Protein AF-G0L2C8-F1 (afdb_monomer_lite)

Structure (mmCIF, N/CA/C/O backbone):
data_AF-G0L2C8-F1
#
_entry.id   AF-G0L2C8-F1
#
loop_
_atom_site.group_PDB
_atom_site.id
_atom_site.type_symbol
_atom_site.label_atom_id
_atom_site.label_alt_id
_atom_site.label_comp_id
_atom_site.label_asym_id
_atom_site.label_entity_id
_atom_site.label_seq_id
_atom_site.pdbx_PDB_ins_code
_atom_site.Cartn_x
_atom_site.Cartn_y
_atom_site.Cartn_z
_atom_site.occupancy
_atom_site.B_iso_or_equiv
_atom_site.auth_seq_id
_atom_site.auth_comp_id
_atom_site.auth_asym_id
_atom_site.auth_atom_id
_atom_site.pdbx_PDB_model_num
ATOM 1 N N . MET A 1 1 ? -3.742 6.104 -14.398 1.00 61.03 1 MET A N 1
ATOM 2 C CA . MET A 1 1 ? -2.287 5.845 -14.337 1.00 61.03 1 MET A CA 1
ATOM 3 C C . MET A 1 1 ? -2.094 4.448 -13.773 1.00 61.03 1 MET A C 1
ATOM 5 O O . MET A 1 1 ? -2.697 4.160 -12.744 1.00 61.03 1 MET A O 1
ATOM 9 N N . LYS A 1 2 ? -1.392 3.543 -14.461 1.00 79.50 2 LYS A N 1
ATOM 10 C CA . LYS A 1 2 ? -1.185 2.169 -13.972 1.00 79.50 2 LYS A CA 1
ATOM 11 C C . LYS A 1 2 ? 0.061 2.136 -13.084 1.00 79.50 2 LYS A C 1
ATOM 13 O O . LYS A 1 2 ? 0.999 2.886 -13.316 1.00 79.50 2 LYS A O 1
ATOM 18 N N . ILE A 1 3 ? 0.121 1.219 -12.113 1.00 79.00 3 ILE A N 1
ATOM 19 C CA . ILE A 1 3 ? 1.319 1.018 -11.262 1.00 79.00 3 ILE A CA 1
ATOM 20 C C . ILE A 1 3 ? 2.574 0.745 -12.115 1.00 79.00 3 ILE A C 1
ATOM 22 O O . ILE A 1 3 ? 3.687 1.088 -11.726 1.00 79.00 3 ILE A O 1
ATOM 26 N N . ALA A 1 4 ? 2.395 0.140 -13.293 1.00 79.94 4 ALA A N 1
ATOM 27 C CA . ALA A 1 4 ? 3.468 -0.114 -14.250 1.00 79.94 4 ALA A CA 1
ATOM 28 C C . ALA A 1 4 ? 4.115 1.165 -14.819 1.00 79.94 4 ALA A C 1
ATOM 30 O O . ALA A 1 4 ? 5.263 1.099 -15.254 1.00 79.94 4 ALA A O 1
ATOM 31 N N . ASP A 1 5 ? 3.406 2.297 -14.785 1.00 85.06 5 ASP A N 1
ATOM 32 C CA . ASP A 1 5 ? 3.846 3.570 -15.366 1.00 85.06 5 ASP A CA 1
ATOM 33 C C . ASP A 1 5 ? 4.680 4.409 -14.375 1.00 85.06 5 ASP A C 1
ATOM 35 O O . ASP A 1 5 ? 5.319 5.379 -14.771 1.00 85.06 5 ASP A O 1
ATOM 39 N N . LEU A 1 6 ? 4.693 4.041 -13.087 1.00 88.00 6 LEU A N 1
ATOM 40 C CA . LEU A 1 6 ? 5.436 4.744 -12.036 1.00 88.00 6 LEU A CA 1
ATOM 41 C C . LEU A 1 6 ? 6.950 4.583 -12.216 1.00 88.00 6 LEU A C 1
ATOM 43 O O . LEU A 1 6 ? 7.426 3.505 -12.5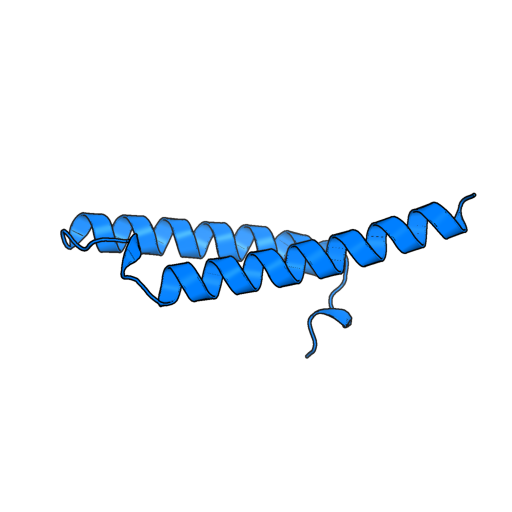76 1.00 88.00 6 LEU A O 1
ATOM 47 N N . SER A 1 7 ? 7.756 5.597 -11.900 1.00 92.19 7 SER A N 1
ATOM 48 C CA . SER A 1 7 ? 9.212 5.425 -11.799 1.00 92.19 7 SER A CA 1
ATOM 49 C C . SER A 1 7 ? 9.595 4.580 -10.569 1.00 92.19 7 SER A C 1
ATOM 51 O O . SER A 1 7 ? 8.759 4.248 -9.730 1.00 92.19 7 SER A O 1
ATOM 53 N N . ILE A 1 8 ? 10.868 4.179 -10.455 1.00 90.62 8 ILE A N 1
ATOM 54 C CA . ILE A 1 8 ? 11.363 3.491 -9.246 1.00 90.62 8 ILE A CA 1
ATOM 55 C C . ILE A 1 8 ? 11.255 4.408 -8.020 1.00 90.62 8 ILE A C 1
ATOM 57 O O . ILE A 1 8 ? 10.904 3.935 -6.940 1.00 90.62 8 ILE A O 1
ATOM 61 N N . ALA A 1 9 ? 11.543 5.702 -8.195 1.00 92.44 9 ALA A N 1
ATOM 62 C CA . ALA A 1 9 ? 11.410 6.698 -7.139 1.00 92.44 9 ALA A CA 1
ATOM 63 C C . ALA A 1 9 ? 9.944 6.836 -6.710 1.00 92.44 9 ALA A C 1
ATOM 65 O O . ALA A 1 9 ? 9.658 6.730 -5.523 1.00 92.44 9 ALA A O 1
ATOM 66 N N . ASP A 1 10 ? 9.015 6.926 -7.667 1.00 94.25 10 ASP A N 1
ATOM 67 C CA . ASP A 1 10 ? 7.582 7.013 -7.365 1.00 94.25 10 ASP A CA 1
ATOM 68 C C . ASP A 1 10 ? 7.080 5.767 -6.628 1.00 94.25 10 ASP A C 1
ATOM 70 O O . ASP A 1 10 ? 6.303 5.879 -5.685 1.00 94.25 10 ASP A O 1
ATOM 74 N N . CYS A 1 11 ? 7.542 4.569 -7.012 1.00 93.50 11 CYS A N 1
ATOM 75 C CA . CYS A 1 11 ? 7.197 3.343 -6.291 1.00 93.50 11 CYS A CA 1
ATOM 76 C C . CYS A 1 11 ? 7.689 3.369 -4.838 1.00 93.50 11 CYS A C 1
ATOM 78 O O . CYS A 1 11 ? 6.962 2.910 -3.961 1.00 93.50 11 CYS A O 1
ATOM 80 N N . LYS A 1 12 ? 8.899 3.883 -4.577 1.00 92.94 12 LYS A N 1
ATOM 81 C CA . LYS A 1 12 ? 9.419 4.024 -3.208 1.00 92.94 12 LYS A CA 1
ATOM 82 C C . LYS A 1 12 ? 8.594 5.031 -2.409 1.00 92.94 12 LYS A C 1
ATOM 84 O O . LYS A 1 12 ? 8.034 4.649 -1.389 1.00 92.94 12 LYS A O 1
ATOM 89 N N . SER A 1 13 ? 8.422 6.245 -2.930 1.00 95.62 13 SER A N 1
ATOM 90 C CA . SER A 1 13 ? 7.633 7.291 -2.269 1.00 95.62 13 SER A CA 1
ATOM 91 C C . SER A 1 13 ? 6.195 6.846 -1.992 1.00 95.62 13 SER A C 1
ATOM 93 O O . SER A 1 13 ? 5.652 7.130 -0.930 1.00 95.62 13 SER A O 1
ATOM 95 N N . ALA A 1 14 ? 5.578 6.098 -2.912 1.00 95.62 14 ALA A N 1
ATOM 96 C CA . ALA A 1 14 ? 4.241 5.551 -2.707 1.00 95.62 14 ALA A CA 1
ATOM 97 C C . ALA A 1 14 ? 4.199 4.496 -1.589 1.00 95.62 14 ALA A C 1
ATOM 99 O O . ALA A 1 14 ? 3.246 4.479 -0.816 1.00 95.62 14 ALA A O 1
ATOM 100 N N . ILE A 1 15 ? 5.208 3.621 -1.483 1.00 96.00 15 ILE A N 1
ATOM 101 C CA . ILE A 1 15 ? 5.294 2.635 -0.391 1.00 96.00 15 ILE A CA 1
ATOM 102 C C . ILE A 1 15 ? 5.416 3.338 0.962 1.00 96.00 15 ILE A C 1
ATOM 104 O O . ILE A 1 15 ? 4.731 2.925 1.899 1.00 96.00 15 ILE A O 1
ATOM 108 N N . ASP A 1 16 ? 6.253 4.373 1.045 1.00 96.56 16 ASP A N 1
ATOM 109 C CA . ASP A 1 16 ? 6.477 5.138 2.275 1.00 96.56 16 ASP A CA 1
ATOM 110 C C . ASP A 1 16 ? 5.196 5.871 2.696 1.00 96.56 16 ASP A C 1
ATOM 112 O O . ASP A 1 16 ? 4.752 5.750 3.837 1.00 96.56 16 ASP A O 1
ATOM 116 N N . PHE A 1 17 ? 4.526 6.529 1.744 1.00 96.88 17 PHE A N 1
ATOM 117 C CA . PHE A 1 17 ? 3.254 7.208 1.988 1.00 96.88 17 PHE A CA 1
ATOM 118 C C . PHE A 1 17 ? 2.141 6.247 2.440 1.00 96.88 17 PHE A C 1
ATOM 120 O O . PHE A 1 17 ? 1.381 6.551 3.356 1.00 96.88 17 PHE A O 1
ATOM 127 N N . ILE A 1 18 ? 2.043 5.056 1.838 1.00 97.31 18 ILE A N 1
ATOM 128 C CA . ILE A 1 18 ? 1.061 4.045 2.265 1.00 97.31 18 ILE A CA 1
ATOM 129 C C . ILE A 1 18 ? 1.351 3.554 3.687 1.00 97.31 18 ILE A C 1
ATOM 131 O O . ILE A 1 18 ? 0.412 3.291 4.441 1.00 97.31 18 ILE A O 1
ATOM 135 N N . GLU A 1 19 ? 2.623 3.424 4.066 1.00 96.81 19 GLU A N 1
ATOM 136 C CA . GLU A 1 19 ? 2.991 3.033 5.428 1.00 96.81 19 GLU A CA 1
ATOM 137 C C . GLU A 1 19 ? 2.579 4.102 6.448 1.00 96.81 19 GLU A C 1
ATOM 139 O O . GLU A 1 19 ? 2.003 3.766 7.482 1.00 96.81 19 GLU A O 1
ATOM 144 N N . GLU A 1 20 ? 2.769 5.383 6.123 1.00 97.75 20 GLU A N 1
ATOM 145 C CA . GLU A 1 20 ? 2.289 6.500 6.942 1.00 97.75 20 GLU A CA 1
ATOM 146 C C . GLU A 1 20 ? 0.760 6.467 7.110 1.00 97.75 20 GLU A C 1
ATOM 148 O O . GLU A 1 20 ? 0.254 6.517 8.232 1.00 97.75 20 GLU A O 1
ATOM 153 N N . LEU A 1 21 ? 0.009 6.283 6.017 1.00 97.62 21 LEU A N 1
ATOM 154 C CA . LEU A 1 21 ? -1.453 6.167 6.070 1.00 97.62 21 LEU A CA 1
ATOM 155 C C . LEU A 1 21 ? -1.922 4.988 6.931 1.00 97.62 21 LEU A C 1
ATOM 157 O O . LEU A 1 21 ? -2.896 5.119 7.678 1.00 97.62 21 LEU A O 1
ATOM 161 N N . LYS A 1 22 ? -1.240 3.840 6.847 1.00 96.69 22 LYS A N 1
ATOM 162 C CA . LYS A 1 22 ? -1.544 2.670 7.683 1.00 96.69 22 LYS A CA 1
ATOM 163 C C . LYS A 1 22 ? -1.327 2.976 9.159 1.00 96.69 22 LYS A C 1
ATOM 165 O O . LYS A 1 22 ? -2.195 2.647 9.964 1.00 96.69 22 LYS A O 1
ATOM 170 N N . ASN A 1 23 ? -0.213 3.616 9.507 1.00 96.62 23 ASN A N 1
ATOM 171 C CA . ASN A 1 23 ? 0.094 3.978 10.889 1.00 96.62 23 ASN A CA 1
ATOM 172 C C . ASN A 1 23 ? -0.933 4.971 11.443 1.00 96.62 23 ASN A C 1
ATOM 174 O O . ASN A 1 23 ? -1.513 4.717 12.496 1.00 96.62 23 ASN A O 1
ATOM 178 N N . ASN A 1 24 ? -1.270 6.009 10.674 1.00 97.44 24 ASN A N 1
ATOM 179 C CA . ASN A 1 24 ? -2.306 6.975 11.047 1.00 97.44 24 ASN A CA 1
ATOM 180 C C . ASN A 1 24 ? -3.671 6.294 11.262 1.00 97.44 24 ASN A C 1
ATOM 182 O O . ASN A 1 24 ? -4.390 6.602 12.216 1.00 97.44 24 ASN A O 1
ATOM 186 N N . ARG A 1 25 ? -4.040 5.326 10.407 1.00 96.31 25 ARG A N 1
ATOM 187 C CA . ARG A 1 25 ? -5.290 4.566 10.573 1.00 96.31 25 ARG A CA 1
ATOM 188 C C . ARG A 1 25 ? -5.251 3.669 11.809 1.00 96.31 25 ARG A C 1
ATOM 190 O O . ARG A 1 25 ? -6.242 3.618 12.530 1.00 96.31 25 ARG A O 1
ATOM 197 N N . LEU A 1 26 ? -4.136 2.986 12.066 1.00 96.31 26 LEU A N 1
ATOM 198 C CA . LEU A 1 26 ? -3.955 2.146 13.253 1.00 96.31 26 LEU A CA 1
ATOM 199 C C . LEU A 1 26 ? -4.073 2.956 14.547 1.00 96.31 26 LEU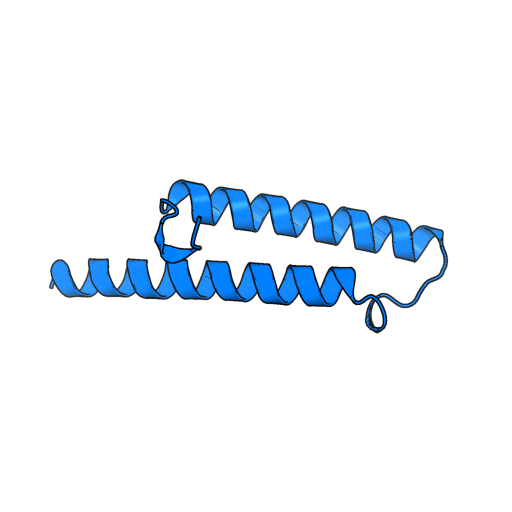 A C 1
ATOM 201 O O . LEU A 1 26 ? -4.745 2.515 15.479 1.00 96.31 26 LEU A O 1
ATOM 205 N N . GLU A 1 27 ? -3.472 4.144 14.596 1.00 97.12 27 GLU A N 1
ATOM 206 C CA . GLU A 1 27 ? -3.600 5.051 15.739 1.00 97.12 27 GLU A CA 1
ATOM 207 C C . GLU A 1 27 ? -5.051 5.481 15.952 1.00 97.12 27 GLU A C 1
ATOM 209 O O . GLU A 1 27 ? -5.562 5.391 17.068 1.00 97.12 27 GLU A O 1
ATOM 214 N N . LEU A 1 28 ? -5.754 5.860 14.882 1.00 96.94 28 LEU A N 1
ATOM 215 C CA . LEU A 1 28 ? -7.157 6.253 14.976 1.00 96.94 28 LEU A CA 1
ATOM 216 C C . LEU A 1 28 ? -8.047 5.100 15.467 1.00 96.94 28 LEU A C 1
ATOM 218 O O . LEU A 1 28 ? -8.859 5.297 16.369 1.00 96.94 28 LEU A O 1
ATOM 222 N N . LEU A 1 29 ? -7.860 3.886 14.945 1.00 96.44 29 LEU A N 1
ATOM 223 C CA . LEU A 1 29 ? -8.591 2.704 15.415 1.00 96.44 29 LEU A CA 1
ATOM 224 C C . LEU A 1 29 ? -8.313 2.416 16.891 1.00 96.44 29 LEU A C 1
ATOM 226 O O . LEU A 1 29 ? -9.247 2.148 17.643 1.00 96.44 29 LEU A O 1
ATOM 230 N N . LYS A 1 30 ? -7.057 2.559 17.32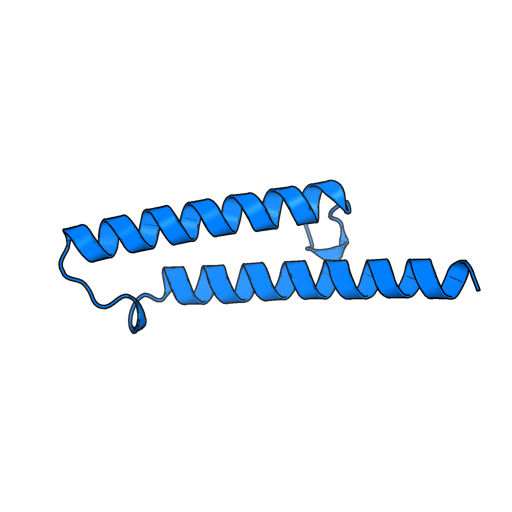8 1.00 95.81 30 LYS A N 1
ATOM 231 C CA . LYS A 1 30 ? -6.673 2.415 18.736 1.00 95.81 30 LYS A CA 1
ATOM 232 C C . LYS A 1 30 ? -7.373 3.444 19.626 1.00 95.81 30 LYS A C 1
ATOM 234 O O . LYS A 1 30 ? -7.838 3.087 20.701 1.00 95.81 30 LYS A O 1
ATOM 239 N N . THR A 1 31 ? -7.485 4.703 19.187 1.00 97.06 31 THR A N 1
ATOM 240 C CA . THR A 1 31 ? -8.220 5.740 19.945 1.00 97.06 31 THR A CA 1
ATOM 241 C C . THR A 1 31 ? -9.726 5.490 20.012 1.00 97.06 31 THR A C 1
ATOM 243 O O . THR A 1 31 ? -10.387 5.994 20.914 1.00 97.06 31 THR A O 1
ATOM 246 N N . GLN A 1 32 ? -10.264 4.707 19.076 1.00 96.38 32 GLN A N 1
ATOM 247 C CA . GLN A 1 32 ? -11.682 4.359 18.984 1.00 96.38 32 GLN A CA 1
ATOM 248 C C . GLN A 1 32 ? -12.003 2.977 19.579 1.00 96.38 32 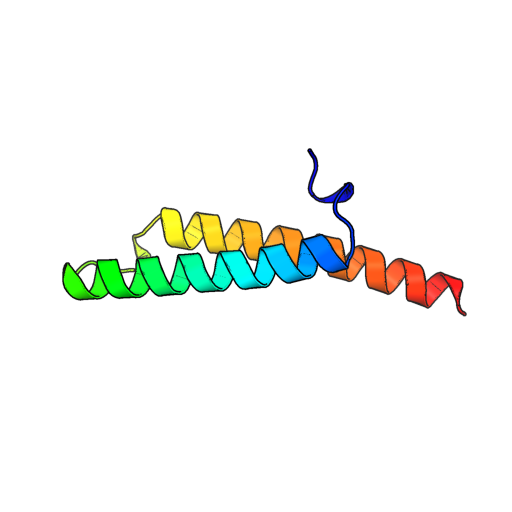GLN A C 1
ATOM 250 O O . GLN A 1 32 ? -13.151 2.552 19.498 1.00 96.38 32 GLN A O 1
ATOM 255 N N . ASP A 1 33 ? -11.012 2.283 20.156 1.00 95.25 33 ASP A N 1
ATOM 256 C CA . ASP A 1 33 ? -11.119 0.901 20.653 1.00 95.25 33 ASP A CA 1
ATOM 257 C C . ASP A 1 33 ? -11.677 -0.084 19.602 1.00 95.25 33 ASP A C 1
ATOM 259 O O . ASP A 1 33 ? -12.487 -0.969 19.877 1.00 95.25 33 ASP A O 1
ATOM 263 N N . LEU A 1 34 ? -11.262 0.102 18.344 1.00 95.44 34 LEU A N 1
ATOM 264 C CA . LEU A 1 34 ? -11.683 -0.718 17.210 1.00 95.44 34 LEU A CA 1
ATOM 265 C C . LEU A 1 34 ? -10.618 -1.756 16.839 1.00 95.44 34 LEU A C 1
ATOM 267 O O . LEU A 1 34 ? -9.422 -1.469 16.782 1.00 95.44 34 LEU A O 1
ATOM 271 N N . ASP A 1 35 ? -11.075 -2.966 16.509 1.00 93.88 35 ASP A N 1
ATOM 272 C CA . ASP A 1 35 ? -10.226 -4.066 16.042 1.00 93.88 35 ASP A CA 1
ATOM 273 C C . ASP A 1 35 ? -9.689 -3.792 14.629 1.00 93.88 35 ASP A C 1
ATOM 275 O O . ASP A 1 35 ? -10.428 -3.819 13.639 1.00 93.88 35 ASP A O 1
ATOM 279 N N . SER A 1 36 ? -8.377 -3.580 14.525 1.00 91.19 36 SER A N 1
ATOM 280 C CA . SER A 1 36 ? -7.692 -3.303 13.261 1.00 91.19 36 SER A CA 1
ATOM 281 C C . SER A 1 36 ? -7.734 -4.452 12.257 1.00 91.19 36 SER A C 1
ATOM 283 O O . SER A 1 36 ? -7.619 -4.209 11.057 1.00 91.19 36 SER A O 1
ATOM 285 N N . ASN A 1 37 ? -7.979 -5.690 12.696 1.00 90.88 37 ASN A N 1
ATOM 286 C CA . ASN A 1 37 ? -8.106 -6.835 11.790 1.00 90.88 37 ASN A CA 1
ATOM 287 C C . ASN A 1 37 ? -9.419 -6.812 10.996 1.00 90.88 37 ASN A C 1
ATOM 289 O O . ASN A 1 37 ? -9.540 -7.451 9.945 1.00 90.88 37 ASN A O 1
ATOM 293 N N . LYS A 1 38 ? -10.414 -6.070 11.490 1.00 93.25 38 LYS A N 1
ATOM 294 C CA . LYS A 1 38 ? -11.710 -5.884 10.830 1.00 93.25 38 LYS A CA 1
ATOM 295 C C . LYS A 1 38 ? -11.753 -4.631 9.960 1.00 93.25 38 LYS A C 1
ATOM 297 O O . LYS A 1 38 ? -12.759 -4.402 9.301 1.00 93.25 38 LYS A O 1
ATOM 302 N N . ASP A 1 39 ? -10.675 -3.851 9.921 1.00 95.44 39 ASP A N 1
ATOM 303 C CA . ASP A 1 39 ? -10.623 -2.618 9.151 1.00 95.44 39 ASP A CA 1
ATOM 304 C C . ASP A 1 39 ? -10.266 -2.878 7.680 1.00 95.44 39 ASP A C 1
ATOM 306 O O . ASP A 1 39 ? -9.136 -3.228 7.327 1.00 95.44 39 ASP A O 1
ATOM 310 N N . ASP A 1 40 ? -11.242 -2.685 6.795 1.00 95.69 40 ASP A N 1
ATOM 311 C CA . ASP A 1 40 ? -11.055 -2.907 5.358 1.00 95.69 40 ASP A CA 1
ATOM 312 C C . ASP A 1 40 ? -10.140 -1.860 4.704 1.00 95.69 40 ASP A C 1
ATOM 314 O O . ASP A 1 40 ? -9.548 -2.128 3.654 1.00 95.69 40 ASP A O 1
ATOM 318 N N . THR A 1 41 ? -9.945 -0.698 5.340 1.00 94.56 41 THR A N 1
ATOM 319 C CA . THR A 1 41 ? -8.997 0.316 4.853 1.00 94.56 41 THR A CA 1
ATOM 320 C C . THR A 1 41 ? -7.563 -0.179 5.023 1.00 94.56 41 THR A C 1
ATOM 322 O O . THR A 1 41 ? -6.792 -0.138 4.067 1.00 94.56 41 THR A O 1
ATOM 325 N N . ILE A 1 42 ? -7.206 -0.729 6.189 1.00 95.75 42 ILE A N 1
ATOM 326 C CA . ILE A 1 42 ? -5.886 -1.330 6.439 1.00 95.75 42 ILE A CA 1
ATOM 327 C C . ILE A 1 42 ? -5.622 -2.483 5.473 1.00 95.75 42 ILE A C 1
ATOM 329 O O . ILE A 1 42 ? -4.532 -2.552 4.899 1.00 95.75 42 ILE A O 1
ATOM 333 N N . LYS A 1 43 ? -6.609 -3.360 5.245 1.00 95.56 43 LYS A N 1
ATOM 334 C CA . LYS A 1 43 ? -6.478 -4.458 4.272 1.00 95.56 43 LYS A CA 1
ATOM 335 C C . LYS A 1 43 ? -6.219 -3.928 2.861 1.00 95.56 43 LYS A C 1
ATOM 337 O O . LYS A 1 43 ? -5.279 -4.376 2.208 1.00 95.56 43 LYS A O 1
ATOM 342 N N . SER A 1 44 ? -6.990 -2.929 2.427 1.00 96.19 44 SER A N 1
ATOM 343 C CA . SER A 1 44 ? -6.838 -2.307 1.104 1.00 96.19 44 SER A CA 1
ATOM 344 C C . SER A 1 44 ? -5.473 -1.628 0.939 1.00 96.19 44 SER A C 1
ATOM 346 O O . SER A 1 44 ? -4.820 -1.769 -0.095 1.00 96.19 44 SER A O 1
ATOM 348 N N . LEU A 1 45 ? -4.996 -0.931 1.977 1.00 96.50 45 LEU A N 1
ATOM 349 C CA . LEU A 1 45 ? -3.666 -0.316 1.988 1.00 96.50 45 LEU A CA 1
ATOM 350 C C . LEU A 1 45 ? -2.554 -1.372 1.942 1.00 96.50 45 LEU A C 1
ATOM 352 O O . LEU A 1 45 ? -1.567 -1.193 1.228 1.00 96.50 45 LEU A O 1
ATOM 356 N N . HIS A 1 46 ? -2.714 -2.488 2.658 1.00 95.31 46 HIS A N 1
ATOM 357 C CA . HIS A 1 46 ? -1.769 -3.602 2.617 1.00 95.31 46 HIS A CA 1
ATOM 358 C C . HIS A 1 46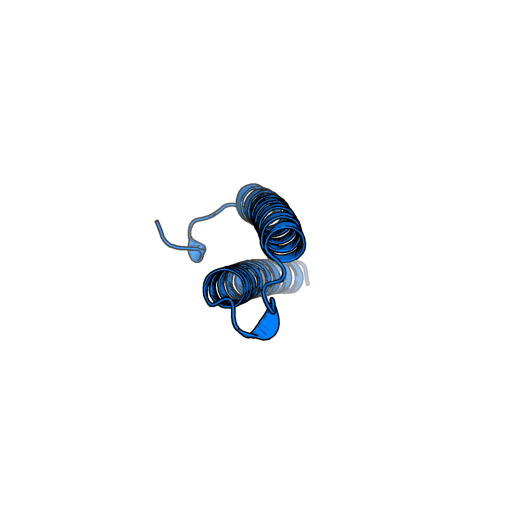 ? -1.682 -4.226 1.217 1.00 95.31 46 HIS A C 1
ATOM 360 O O . HIS A 1 46 ? -0.582 -4.426 0.698 1.00 95.31 46 HIS A O 1
ATOM 366 N N . GLU A 1 47 ? -2.825 -4.474 0.574 1.00 96.06 47 GLU A N 1
ATOM 367 C CA . GLU A 1 47 ? -2.877 -5.009 -0.789 1.00 96.06 47 GLU A CA 1
ATOM 368 C C . GLU A 1 47 ? -2.235 -4.050 -1.803 1.00 96.06 47 GLU A C 1
ATOM 370 O O . GLU A 1 47 ? -1.432 -4.464 -2.646 1.00 96.06 47 GLU A O 1
ATOM 375 N N . LEU A 1 48 ? -2.509 -2.747 -1.690 1.00 95.31 48 LEU A N 1
ATOM 376 C CA . LEU A 1 48 ? -1.886 -1.738 -2.543 1.00 95.31 48 LEU A CA 1
ATOM 377 C C . LEU A 1 48 ? -0.361 -1.708 -2.364 1.00 95.31 48 LEU A C 1
ATOM 379 O O . LEU A 1 48 ? 0.380 -1.728 -3.352 1.00 95.31 48 LEU A O 1
ATOM 383 N N . GLN A 1 49 ? 0.117 -1.715 -1.116 1.00 96.06 49 GLN A N 1
ATOM 384 C CA . GLN A 1 49 ? 1.545 -1.754 -0.800 1.00 96.06 49 GLN A CA 1
ATOM 385 C C . GLN A 1 49 ? 2.213 -3.000 -1.397 1.00 96.06 49 GLN A C 1
ATOM 387 O O . GLN A 1 49 ? 3.280 -2.903 -2.012 1.00 96.06 49 GLN A O 1
ATOM 392 N N . TYR A 1 50 ? 1.573 -4.163 -1.257 1.00 96.19 50 TYR A N 1
ATOM 393 C CA . TYR A 1 50 ? 2.040 -5.425 -1.823 1.00 96.19 50 TYR A CA 1
ATOM 394 C C . TYR A 1 50 ? 2.145 -5.359 -3.352 1.00 96.19 50 TYR A C 1
ATOM 396 O O . TYR A 1 50 ? 3.180 -5.712 -3.923 1.00 96.19 50 TYR A O 1
ATOM 404 N N . ASN A 1 51 ? 1.120 -4.831 -4.024 1.00 95.25 51 ASN A N 1
ATOM 405 C CA . ASN A 1 51 ? 1.095 -4.687 -5.479 1.00 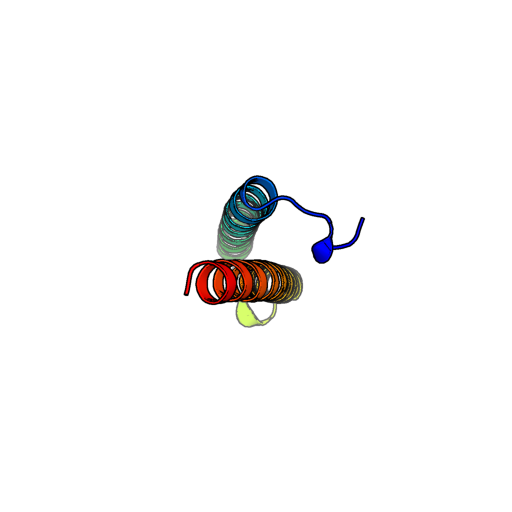95.25 51 ASN A CA 1
ATOM 406 C C . ASN A 1 51 ? 2.213 -3.769 -6.000 1.00 95.25 51 ASN A C 1
ATOM 408 O O . ASN A 1 51 ? 2.876 -4.099 -6.991 1.00 95.25 51 ASN A O 1
ATOM 412 N N . ILE A 1 52 ? 2.479 -2.651 -5.316 1.00 95.19 52 ILE A N 1
ATOM 413 C CA . ILE A 1 52 ? 3.574 -1.739 -5.677 1.00 95.19 52 ILE A CA 1
ATOM 414 C C . ILE A 1 52 ? 4.932 -2.413 -5.456 1.00 95.19 52 ILE A C 1
ATOM 416 O O . ILE A 1 52 ? 5.773 -2.387 -6.360 1.00 95.19 52 ILE A O 1
ATOM 420 N N . ARG A 1 53 ? 5.137 -3.084 -4.312 1.00 95.44 53 ARG A N 1
ATOM 421 C CA . ARG A 1 53 ? 6.371 -3.838 -4.024 1.00 95.44 53 ARG A CA 1
ATOM 422 C C . ARG A 1 53 ? 6.636 -4.914 -5.073 1.00 95.44 53 ARG A C 1
ATOM 424 O O . ARG A 1 53 ? 7.753 -5.006 -5.576 1.00 95.44 53 ARG A O 1
ATOM 431 N N . ASN A 1 54 ? 5.614 -5.671 -5.465 1.00 94.44 54 ASN A N 1
ATOM 432 C CA . ASN A 1 54 ? 5.732 -6.690 -6.506 1.00 94.44 54 ASN A CA 1
ATOM 433 C C . ASN A 1 54 ? 6.070 -6.097 -7.878 1.00 94.44 54 ASN A C 1
ATOM 435 O O . ASN A 1 54 ? 6.891 -6.659 -8.607 1.00 94.44 54 ASN A O 1
ATOM 439 N N . SER A 1 55 ? 5.462 -4.966 -8.243 1.00 92.50 55 SER A N 1
ATOM 440 C CA . SER A 1 55 ? 5.797 -4.263 -9.487 1.00 92.50 55 SER A CA 1
ATOM 441 C C . SER A 1 55 ? 7.254 -3.789 -9.482 1.00 92.50 55 SER A C 1
ATOM 443 O O . SER A 1 55 ? 7.999 -4.049 -10.431 1.00 92.50 55 SER A O 1
ATOM 445 N N . LEU A 1 56 ? 7.689 -3.163 -8.384 1.00 92.81 56 LEU A N 1
ATOM 446 C CA . LEU A 1 56 ? 9.064 -2.706 -8.205 1.00 92.81 56 LEU A CA 1
ATOM 447 C C . LEU A 1 56 ? 10.051 -3.876 -8.277 1.00 92.81 56 LEU A C 1
ATOM 449 O O . LEU A 1 56 ? 11.011 -3.818 -9.043 1.00 92.81 56 LEU A O 1
ATOM 453 N N . PHE A 1 57 ? 9.783 -4.966 -7.556 1.00 92.88 57 PHE A N 1
ATOM 454 C CA . PHE A 1 57 ? 10.620 -6.163 -7.564 1.00 92.88 57 PHE A CA 1
ATOM 455 C C . PHE A 1 57 ? 10.781 -6.739 -8.976 1.00 92.88 57 PHE A C 1
ATOM 457 O O . PHE A 1 57 ? 11.904 -6.943 -9.437 1.00 92.88 57 PHE A O 1
ATOM 464 N N . LYS A 1 58 ? 9.677 -6.918 -9.716 1.00 92.00 58 LYS A N 1
ATOM 465 C CA . LYS A 1 58 ? 9.714 -7.402 -11.109 1.00 92.00 58 LYS A CA 1
ATOM 466 C C . LYS A 1 58 ? 10.582 -6.516 -12.006 1.00 92.00 58 LYS A C 1
ATOM 468 O O . LYS A 1 58 ? 11.274 -7.027 -12.885 1.00 92.00 58 LYS A O 1
ATOM 473 N N . ARG A 1 59 ? 10.554 -5.196 -11.806 1.00 89.69 59 ARG A N 1
ATOM 474 C CA . ARG A 1 59 ? 11.360 -4.243 -12.586 1.00 89.69 59 ARG A CA 1
ATOM 475 C C . ARG A 1 59 ? 12.841 -4.317 -12.231 1.00 89.69 59 ARG A C 1
ATOM 477 O O . ARG A 1 59 ? 13.663 -4.354 -13.142 1.00 89.69 59 ARG A O 1
ATOM 484 N N . LEU A 1 60 ? 13.169 -4.405 -10.944 1.00 90.12 60 LEU A N 1
ATOM 485 C CA . LEU A 1 60 ? 14.548 -4.563 -10.475 1.00 90.12 60 LEU A CA 1
ATOM 486 C C . LEU A 1 60 ? 15.172 -5.865 -10.994 1.00 90.12 60 LEU A C 1
ATOM 488 O O . LEU A 1 60 ? 16.290 -5.846 -11.504 1.00 90.12 60 LEU A O 1
ATOM 492 N N . MET A 1 61 ? 14.427 -6.973 -10.963 1.00 91.81 61 MET A N 1
ATOM 493 C CA . MET A 1 61 ? 14.902 -8.251 -11.503 1.00 91.81 61 MET A CA 1
ATOM 494 C C . MET A 1 61 ? 15.174 -8.182 -13.008 1.00 91.81 61 MET A C 1
ATOM 496 O O . MET A 1 61 ? 16.218 -8.643 -13.455 1.00 91.81 61 MET A O 1
ATOM 500 N N . LYS A 1 62 ? 14.291 -7.536 -13.784 1.00 89.38 62 LYS A N 1
ATOM 501 C CA . LYS A 1 62 ? 14.513 -7.315 -15.224 1.00 89.38 62 LYS A CA 1
ATOM 502 C C . LYS A 1 62 ? 15.737 -6.449 -15.520 1.00 89.38 62 LYS A C 1
ATOM 504 O O . LYS A 1 62 ? 16.346 -6.615 -16.571 1.00 89.38 62 LYS A O 1
ATOM 509 N N . MET A 1 63 ? 16.064 -5.490 -14.652 1.00 87.88 63 MET A N 1
ATOM 510 C CA . MET A 1 63 ? 17.281 -4.689 -14.800 1.00 87.88 63 MET A CA 1
ATOM 511 C C . MET A 1 63 ? 18.526 -5.525 -14.527 1.00 87.88 63 MET A C 1
ATOM 513 O O . MET A 1 63 ? 19.468 -5.459 -15.305 1.00 87.88 63 MET A O 1
ATOM 517 N N . ARG A 1 64 ? 18.506 -6.346 -13.472 1.00 86.44 64 ARG A N 1
ATOM 518 C CA . ARG A 1 64 ? 19.613 -7.247 -13.146 1.00 86.44 64 ARG A CA 1
ATOM 519 C C . ARG A 1 64 ? 19.929 -8.202 -14.301 1.00 86.44 64 ARG A C 1
ATOM 521 O O . ARG A 1 64 ? 21.072 -8.267 -14.719 1.00 86.44 64 ARG A O 1
ATOM 528 N N . THR A 1 65 ? 18.923 -8.868 -14.867 1.00 80.50 65 THR A N 1
ATOM 529 C CA . THR A 1 65 ? 19.117 -9.820 -15.981 1.00 80.50 65 THR A CA 1
ATOM 530 C C . THR A 1 65 ? 19.579 -9.174 -17.288 1.00 80.50 65 THR A C 1
ATOM 532 O O . THR A 1 65 ? 19.915 -9.885 -18.219 1.00 80.50 65 THR A O 1
ATOM 535 N N . LYS A 1 66 ? 19.509 -7.842 -17.416 1.00 75.00 66 LYS A N 1
ATOM 536 C CA . LYS A 1 66 ? 20.028 -7.109 -18.584 1.00 75.00 66 LYS A CA 1
ATOM 537 C C . LYS A 1 66 ? 21.489 -6.679 -18.418 1.00 75.00 66 LYS A C 1
ATOM 539 O O . LYS A 1 66 ? 22.060 -6.156 -19.367 1.00 75.00 66 LYS A O 1
ATOM 544 N N . LEU A 1 67 ? 22.029 -6.796 -17.206 1.00 64.56 67 LEU A N 1
ATOM 545 C CA . LEU A 1 67 ? 23.411 -6.454 -16.867 1.00 64.56 67 LEU A CA 1
ATOM 546 C C . LEU A 1 67 ? 24.331 -7.687 -16.860 1.00 64.56 67 LEU A C 1
ATOM 548 O O . LEU A 1 67 ? 25.546 -7.512 -16.836 1.00 64.56 67 LEU A O 1
ATOM 552 N N . GLU A 1 68 ? 23.748 -8.889 -16.852 1.00 57.00 68 GLU A N 1
ATOM 553 C CA . GLU A 1 68 ? 24.408 -10.191 -17.041 1.00 57.00 68 GLU A CA 1
ATOM 554 C C . GLU A 1 68 ? 24.433 -10.548 -18.537 1.00 57.00 68 GLU A C 1
ATOM 556 O O . GLU A 1 68 ? 25.467 -11.088 -18.988 1.00 57.00 68 GLU A O 1
#

Radius of gyration: 15.22 Å; chains: 1; bounding box: 36×18×39 Å

Sequence (68 aa):
MKIADLSIADCKSAIDFIEELKNNRLELLKTQDLDSNKDDTIKSLHELQYNIRNSLFKRLMKMRTKLE

pLDDT: mean 91.66, std 8.26, range [57.0, 97.75]

Organism: Zobellia galactanivorans (strain DSM 12802 / CCUG 47099 / CIP 106680 / NCIMB 13871 / Dsij) (NCBI:txid63186)

Secondary structure (DSSP, 8-state):
--GGGS-HHHHHHHHHHHHHHHHHHHHHHHHTT--GGG-HHHHHHHHHHHHHHHHHHHHHHHHHTTT-

Foldseek 3Di:
DDLLPDDLVRLVVLLVVLVVVLVVVVVVCVVVVHDPVPDVSNVVSVVVSVVSVVSSVVVVVVVVVVVD